Protein AF-A0A7W1D4K8-F1 (afdb_monomer_lite)

Secondary structure (DSSP, 8-state):
-HHHHHHTT--HHHHHHHIIIIIHHHHHHHHHHHHHH----HHHHHHHHHHHHHHHHHHHHHTT--HHHHHHHHHHHHHHHHHHHHHHTSS--S-----GGG-HHHHHHHHHHHHHTTT-HHHHHHHHHHHHHHHHHHHHHTT-

Foldseek 3Di:
DCVVCVVVVHDPVVVVCCVVPPCVVVVVVVVVVVVVVCCDDPLVVLVVVLVVLVVVLVVCVVPVHPPVSNVVSVVSNVVSVVVNCCVVVVDPPPDPPPPLVPPVVNVVVVVVVVVVCPVPVVVVVVVVVVVVVVVVVVVVVVVD

Sequence (144 aa):
MREVGRAYNVQHTAVFRHKRDHTAHEIATLNGAHKVQDRGTALARLEALYTTAEKLLKKALKDSTSVNGQVQVVKEVRACLELIAKMTGELNERPQTVNLMMAPQWLQVRAALFQALEDHPQALEAVAGRLVALENNSRELVRG

Structure (mmCIF, N/CA/C/O backbone):
data_AF-A0A7W1D4K8-F1
#
_entry.id   AF-A0A7W1D4K8-F1
#
loop_
_atom_site.group_PDB
_atom_site.id
_atom_site.type_symbol
_atom_site.label_atom_id
_atom_site.label_alt_id
_atom_site.label_comp_id
_atom_site.label_asym_id
_atom_site.label_entity_id
_atom_site.label_seq_id
_atom_site.pdbx_PDB_ins_code
_atom_site.Cartn_x
_atom_site.Cartn_y
_atom_site.Cartn_z
_atom_site.occupancy
_atom_site.B_iso_or_equiv
_atom_site.auth_seq_id
_atom_site.auth_comp_id
_atom_site.auth_asym_id
_atom_site.auth_atom_id
_atom_site.pdbx_PDB_model_num
ATOM 1 N N . MET A 1 1 ? -0.459 -29.773 -45.356 1.00 67.69 1 MET A N 1
ATOM 2 C CA . MET A 1 1 ? -1.236 -28.795 -46.156 1.00 67.69 1 MET A CA 1
ATOM 3 C C . MET A 1 1 ? -2.229 -29.437 -47.118 1.00 67.69 1 MET A C 1
ATOM 5 O O . MET A 1 1 ? -3.292 -28.861 -47.315 1.00 67.69 1 MET A O 1
ATOM 9 N N . ARG A 1 2 ? -1.931 -30.599 -47.726 1.00 73.19 2 ARG A N 1
ATOM 10 C CA . ARG A 1 2 ? -2.867 -31.281 -48.647 1.00 73.19 2 ARG A CA 1
ATOM 11 C C . ARG A 1 2 ? -4.171 -31.710 -47.963 1.00 73.19 2 ARG A C 1
ATOM 13 O O . ARG A 1 2 ? -5.228 -31.577 -48.564 1.00 73.19 2 ARG A O 1
ATOM 20 N N . GLU A 1 3 ? -4.096 -32.134 -46.702 1.00 79.88 3 GLU A N 1
ATOM 21 C CA . GLU A 1 3 ? -5.271 -32.478 -45.884 1.00 79.88 3 GLU A CA 1
ATOM 22 C C . GLU A 1 3 ? -6.182 -31.281 -45.609 1.00 79.88 3 GLU A C 1
ATOM 24 O O . GLU A 1 3 ? -7.384 -31.394 -45.799 1.00 79.88 3 GLU A O 1
ATOM 29 N N . VAL A 1 4 ? -5.620 -30.119 -45.257 1.00 78.88 4 VAL A N 1
ATOM 30 C CA . VAL A 1 4 ? -6.396 -28.882 -45.040 1.00 78.88 4 VAL A CA 1
ATOM 31 C C . VAL A 1 4 ? -7.101 -28.454 -46.329 1.00 78.88 4 VAL A C 1
ATOM 33 O O . VAL A 1 4 ? -8.282 -28.133 -46.311 1.00 78.88 4 VAL A O 1
ATOM 36 N N . GLY A 1 5 ? -6.413 -28.526 -47.474 1.00 85.19 5 GLY A N 1
ATOM 37 C CA . GLY A 1 5 ? -7.045 -28.265 -48.770 1.00 85.19 5 GLY A CA 1
ATOM 38 C C . GLY A 1 5 ? -8.202 -29.224 -49.067 1.00 85.19 5 GLY A C 1
ATOM 39 O O . GLY A 1 5 ? -9.268 -28.794 -49.493 1.00 85.19 5 GLY A O 1
ATOM 40 N N . ARG A 1 6 ? -8.038 -30.519 -48.769 1.00 84.88 6 ARG A N 1
ATOM 41 C CA . ARG A 1 6 ? -9.104 -31.516 -48.946 1.00 84.88 6 ARG A CA 1
ATOM 42 C C . ARG A 1 6 ? -10.289 -31.275 -48.002 1.00 84.88 6 ARG A C 1
ATOM 44 O O . ARG A 1 6 ? -11.423 -31.366 -48.454 1.00 84.88 6 ARG A O 1
ATOM 51 N N . ALA A 1 7 ? -10.038 -30.952 -46.734 1.00 85.56 7 ALA A N 1
ATOM 52 C CA . ALA A 1 7 ? -11.077 -30.738 -45.723 1.00 85.56 7 ALA A CA 1
ATOM 53 C C . ALA A 1 7 ? -11.995 -29.551 -46.052 1.00 85.56 7 ALA A C 1
ATOM 55 O O . ALA A 1 7 ? -13.191 -29.610 -45.790 1.00 85.56 7 ALA A O 1
ATOM 56 N N . TYR A 1 8 ? -11.442 -28.502 -46.663 1.00 85.94 8 TYR A N 1
ATOM 57 C CA . TYR A 1 8 ? -12.178 -27.281 -47.002 1.00 85.94 8 TYR A CA 1
ATOM 58 C C . TYR A 1 8 ? -12.456 -27.130 -48.505 1.00 85.94 8 TYR A C 1
ATOM 60 O O . TYR A 1 8 ? -12.884 -26.068 -48.945 1.00 85.94 8 TYR A O 1
ATOM 68 N N . ASN A 1 9 ? -12.217 -28.180 -49.299 1.00 88.62 9 ASN A N 1
ATOM 69 C CA . ASN A 1 9 ? -12.367 -28.184 -50.759 1.00 88.62 9 ASN A CA 1
ATOM 70 C C . ASN A 1 9 ? -11.627 -27.028 -51.471 1.00 88.62 9 ASN A C 1
ATOM 72 O O . ASN A 1 9 ? -12.102 -26.456 -52.451 1.00 88.62 9 ASN A O 1
ATOM 76 N N . VAL A 1 10 ? -10.440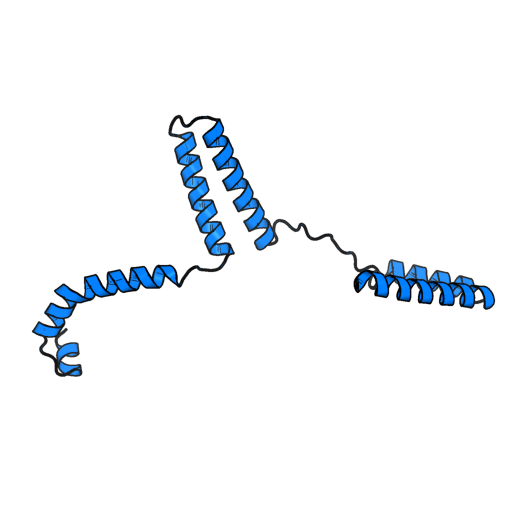 -26.680 -50.971 1.00 89.88 10 VAL A N 1
ATOM 77 C CA . VAL A 1 10 ? -9.560 -25.655 -51.542 1.00 89.88 10 VAL A CA 1
ATOM 78 C C . VAL A 1 10 ? -8.313 -26.320 -52.115 1.00 89.88 10 VAL A C 1
ATOM 80 O O . VAL A 1 10 ? -7.744 -27.248 -51.535 1.00 89.88 10 VAL A O 1
ATOM 83 N N . GLN A 1 11 ? -7.828 -25.828 -53.257 1.00 90.44 11 GLN A N 1
ATOM 84 C CA . GLN A 1 11 ? -6.591 -26.346 -53.834 1.00 90.44 11 GLN A CA 1
ATOM 85 C C . GLN A 1 11 ? -5.416 -26.184 -52.864 1.00 90.44 11 GLN A C 1
ATOM 87 O O . GLN A 1 11 ? -5.160 -25.111 -52.318 1.00 90.44 11 GLN A O 1
ATOM 92 N N . HIS A 1 12 ? -4.641 -27.256 -52.702 1.00 85.50 12 HIS A N 1
ATOM 93 C CA . HIS A 1 12 ? -3.458 -27.282 -51.843 1.00 85.50 12 HIS A CA 1
ATOM 94 C C . HIS A 1 12 ? -2.483 -26.123 -52.116 1.00 85.50 12 HIS A C 1
ATOM 96 O O . HIS A 1 12 ? -1.897 -25.560 -51.193 1.00 85.50 12 HIS A O 1
ATOM 102 N N . THR A 1 13 ? -2.316 -25.765 -53.388 1.00 87.69 13 THR A N 1
ATOM 103 C CA . THR A 1 13 ? -1.470 -24.658 -53.845 1.00 87.69 13 THR A CA 1
ATOM 104 C C . THR A 1 13 ? -1.997 -23.296 -53.395 1.00 87.69 13 THR A C 1
ATOM 106 O O . THR A 1 13 ? -1.192 -22.432 -53.055 1.00 87.69 13 THR A O 1
ATOM 109 N N . ALA A 1 14 ? -3.317 -23.108 -53.323 1.00 85.25 14 ALA A N 1
ATOM 110 C CA . ALA A 1 14 ? -3.934 -21.890 -52.804 1.00 85.25 14 ALA A CA 1
ATOM 111 C C . ALA A 1 14 ? -3.731 -21.759 -51.285 1.00 85.25 14 ALA A C 1
ATOM 113 O O . ALA A 1 14 ? -3.301 -20.706 -50.826 1.00 85.25 14 ALA A O 1
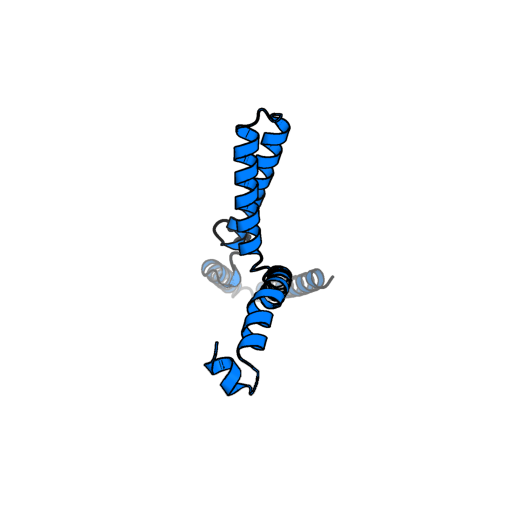ATOM 114 N N . VAL A 1 15 ? -3.907 -22.844 -50.517 1.00 84.44 15 VAL A N 1
ATOM 115 C CA . VAL A 1 15 ? -3.615 -22.862 -49.065 1.00 84.44 15 VAL A CA 1
ATOM 116 C C . VAL A 1 15 ? -2.132 -22.584 -48.794 1.00 84.44 15 VAL A C 1
ATOM 118 O O . VAL A 1 15 ? -1.783 -21.847 -47.873 1.00 84.44 15 VAL A O 1
ATOM 121 N N . PHE A 1 16 ? -1.241 -23.142 -49.619 1.00 84.38 16 PHE A N 1
ATOM 122 C CA . PHE A 1 16 ? 0.196 -22.902 -49.512 1.00 84.38 16 PHE A CA 1
ATOM 123 C C . PHE A 1 16 ? 0.565 -21.435 -49.779 1.00 84.38 16 PHE A C 1
ATOM 125 O O . PHE A 1 16 ? 1.315 -20.852 -48.998 1.00 84.38 16 PHE A O 1
ATOM 132 N N . ARG A 1 17 ? 0.010 -20.823 -50.838 1.00 84.00 17 ARG A N 1
ATOM 133 C CA . ARG A 1 17 ? 0.215 -19.399 -51.160 1.00 84.00 17 ARG A CA 1
ATOM 134 C C . ARG A 1 17 ? -0.376 -18.483 -50.092 1.00 84.00 17 ARG A C 1
ATOM 136 O O . ARG A 1 17 ? 0.303 -17.568 -49.651 1.00 84.00 17 ARG A O 1
ATOM 143 N N . HIS A 1 18 ? -1.575 -18.780 -49.595 1.00 81.19 18 HIS A N 1
ATOM 144 C CA . HIS A 1 18 ? -2.190 -18.024 -48.506 1.00 81.19 18 HIS A CA 1
ATOM 145 C C . HIS A 1 18 ? -1.328 -18.052 -47.234 1.00 81.19 18 HIS A C 1
ATOM 147 O O . HIS A 1 18 ? -1.050 -17.004 -46.653 1.00 81.19 18 HIS A O 1
ATOM 153 N N . LYS A 1 19 ? -0.795 -19.222 -46.849 1.00 80.12 19 LYS A N 1
ATOM 154 C CA . LYS A 1 19 ? 0.149 -19.300 -45.726 1.00 80.12 19 LYS A CA 1
ATOM 155 C C . LYS A 1 19 ? 1.426 -18.495 -45.984 1.00 80.12 19 LYS A C 1
ATOM 157 O O . LYS A 1 19 ? 1.845 -17.737 -45.116 1.00 80.12 19 LYS A O 1
ATOM 162 N N . ARG A 1 20 ? 2.050 -18.661 -47.149 1.00 81.88 20 ARG A N 1
ATOM 163 C CA . ARG A 1 20 ? 3.324 -18.004 -47.470 1.00 81.88 20 ARG A CA 1
ATOM 164 C C . ARG A 1 20 ? 3.194 -16.480 -47.535 1.00 81.88 20 ARG A C 1
ATOM 166 O O . ARG A 1 20 ? 4.041 -15.790 -46.982 1.00 81.88 20 ARG A O 1
ATOM 173 N N . ASP A 1 21 ? 2.143 -15.986 -48.183 1.00 81.19 21 ASP A N 1
ATOM 174 C CA . ASP A 1 21 ? 2.063 -14.586 -48.609 1.00 81.19 21 ASP A CA 1
ATOM 175 C C . ASP A 1 21 ? 1.155 -13.736 -47.708 1.00 81.19 21 ASP A C 1
ATOM 177 O O . ASP A 1 21 ? 1.379 -12.536 -47.582 1.00 81.19 21 ASP A O 1
ATOM 181 N N . HIS A 1 22 ? 0.158 -14.339 -47.047 1.00 73.75 22 HIS A N 1
ATOM 182 C CA . HIS A 1 22 ? -0.874 -13.588 -46.319 1.00 73.75 22 HIS A CA 1
ATOM 183 C C . HIS A 1 22 ? -0.911 -13.879 -44.815 1.00 73.75 22 HIS A C 1
ATOM 185 O O . HIS A 1 22 ? -1.063 -12.947 -44.026 1.00 73.75 22 HIS A O 1
ATOM 191 N N . THR A 1 23 ? -0.669 -15.123 -44.378 1.00 72.94 23 THR A N 1
ATOM 192 C CA . THR A 1 23 ? -0.763 -15.427 -42.935 1.00 72.94 23 THR A CA 1
ATOM 193 C C . THR A 1 23 ? 0.309 -14.734 -42.100 1.00 72.94 23 THR A C 1
ATOM 195 O O . THR A 1 23 ? 0.020 -14.324 -40.985 1.00 72.94 23 THR A O 1
ATOM 198 N N . ALA A 1 24 ? 1.528 -14.536 -42.612 1.00 67.69 24 ALA A N 1
ATOM 199 C CA . ALA A 1 24 ? 2.585 -13.874 -41.841 1.00 67.69 24 ALA A CA 1
ATOM 200 C C . ALA A 1 24 ? 2.244 -12.404 -41.531 1.00 67.69 24 ALA A C 1
ATOM 202 O O . ALA A 1 24 ? 2.482 -11.939 -40.419 1.00 67.69 24 ALA A O 1
ATOM 203 N N . HIS A 1 25 ? 1.643 -11.693 -42.489 1.00 71.44 25 HIS A N 1
ATOM 204 C CA . HIS A 1 25 ? 1.230 -10.299 -42.335 1.00 71.44 25 HIS A CA 1
ATOM 205 C C . HIS A 1 25 ? -0.003 -10.155 -41.426 1.00 71.44 25 HIS A C 1
ATOM 207 O O . HIS A 1 25 ? -0.025 -9.314 -40.525 1.00 71.44 25 HIS A O 1
ATOM 213 N N . GLU A 1 26 ? -1.016 -11.004 -41.615 1.00 68.25 26 GLU A N 1
ATOM 214 C CA . GLU A 1 26 ? -2.247 -10.988 -40.811 1.00 68.25 26 GLU A CA 1
ATOM 215 C C . GLU A 1 26 ? -2.004 -11.461 -39.371 1.00 68.25 26 GLU A C 1
ATOM 217 O O . GLU A 1 26 ? -2.496 -10.855 -38.424 1.00 68.25 26 GLU A O 1
ATOM 222 N N . ILE A 1 27 ? -1.161 -12.477 -39.163 1.00 66.69 27 ILE A N 1
ATOM 223 C CA . ILE A 1 27 ? -0.761 -12.912 -37.817 1.00 66.69 27 ILE A CA 1
ATOM 224 C C . ILE A 1 27 ? 0.108 -11.844 -37.139 1.00 66.69 27 ILE A C 1
ATOM 226 O O . ILE A 1 27 ? -0.032 -11.624 -35.939 1.00 66.69 27 ILE A O 1
ATOM 230 N N . ALA A 1 28 ? 0.982 -11.139 -37.867 1.00 68.75 28 ALA A N 1
ATOM 231 C CA . ALA A 1 28 ? 1.772 -10.046 -37.293 1.00 68.75 28 ALA A CA 1
ATOM 232 C C . ALA A 1 28 ? 0.897 -8.863 -36.842 1.00 68.75 28 ALA A C 1
ATOM 234 O O . ALA A 1 28 ? 1.115 -8.316 -35.759 1.00 68.75 28 ALA A O 1
ATOM 235 N N . THR A 1 29 ? -0.118 -8.501 -37.629 1.00 68.12 29 THR A N 1
ATOM 236 C CA . THR A 1 29 ? -1.082 -7.442 -37.282 1.00 68.12 29 THR A CA 1
ATOM 237 C C . THR A 1 29 ? -2.012 -7.862 -36.142 1.00 68.12 29 THR A C 1
ATOM 239 O O . THR A 1 29 ? -2.203 -7.084 -35.205 1.00 68.12 29 THR A O 1
ATOM 242 N N . LEU A 1 30 ? -2.498 -9.107 -36.134 1.00 60.41 30 LEU A N 1
ATOM 243 C CA . LEU A 1 30 ? -3.269 -9.667 -35.019 1.00 60.41 30 LEU A CA 1
ATOM 244 C C . LEU A 1 30 ? -2.442 -9.755 -33.731 1.00 60.41 30 LEU A C 1
ATOM 246 O O . LEU A 1 30 ? -2.926 -9.345 -32.683 1.00 60.41 30 LEU A O 1
ATOM 250 N N . ASN A 1 31 ? -1.180 -10.189 -33.789 1.00 58.25 31 ASN A N 1
ATOM 251 C CA . ASN A 1 31 ? -0.278 -10.182 -32.631 1.00 58.25 31 ASN A CA 1
ATOM 252 C C . ASN A 1 31 ? 0.002 -8.758 -32.126 1.00 58.25 31 ASN A C 1
ATOM 254 O O . ASN A 1 31 ? 0.132 -8.545 -30.920 1.00 58.25 31 ASN A O 1
ATOM 258 N N . GLY A 1 32 ? 0.086 -7.775 -33.028 1.00 58.44 32 GLY A N 1
ATOM 259 C CA . GLY A 1 32 ? 0.174 -6.359 -32.672 1.00 58.44 32 GLY A CA 1
ATOM 260 C C . GLY A 1 32 ? -1.068 -5.865 -31.925 1.00 58.44 32 GLY A C 1
ATOM 261 O O . GLY A 1 32 ? -0.935 -5.205 -30.898 1.00 58.44 32 GLY A O 1
ATOM 262 N N . ALA A 1 33 ? -2.264 -6.242 -32.384 1.00 54.72 33 ALA A N 1
ATOM 263 C CA . ALA A 1 33 ? -3.536 -5.893 -31.749 1.00 54.72 33 ALA A CA 1
ATOM 264 C C . ALA A 1 33 ? -3.770 -6.639 -30.418 1.00 54.72 33 ALA A C 1
ATOM 266 O O . ALA A 1 33 ? -4.236 -6.045 -29.446 1.00 54.72 33 ALA A O 1
ATOM 267 N N . HIS A 1 34 ? -3.379 -7.913 -30.325 1.00 50.94 34 HIS A N 1
ATOM 268 C CA . HIS A 1 34 ? -3.551 -8.733 -29.122 1.00 50.94 34 HIS A CA 1
ATOM 269 C C . HIS A 1 34 ? -2.649 -8.272 -27.963 1.00 50.94 34 HIS A C 1
ATOM 271 O O . HIS A 1 34 ? -3.055 -8.334 -26.801 1.00 50.94 34 HIS A O 1
ATOM 277 N N . LYS A 1 35 ? -1.466 -7.712 -28.268 1.00 50.84 35 LYS A N 1
ATOM 278 C CA . LYS A 1 35 ? -0.583 -7.055 -27.283 1.00 50.84 35 LYS A CA 1
ATOM 279 C C . LYS A 1 35 ? -1.196 -5.801 -26.647 1.00 50.84 35 LYS A C 1
ATOM 281 O O . LYS A 1 35 ? -0.753 -5.391 -25.579 1.00 50.84 35 LYS A O 1
ATOM 286 N N . VAL A 1 36 ? -2.198 -5.181 -27.276 1.00 50.62 36 VAL A N 1
ATOM 287 C CA . VAL A 1 36 ? -2.888 -4.002 -26.723 1.00 50.62 36 VAL A CA 1
ATOM 288 C C . VAL A 1 36 ? -3.980 -4.404 -25.723 1.00 50.62 36 VAL A C 1
ATOM 290 O O . VAL A 1 36 ? -4.286 -3.617 -24.827 1.00 50.62 36 VAL A O 1
ATOM 293 N N . GLN A 1 37 ? -4.537 -5.616 -25.836 1.00 49.34 37 GLN A N 1
ATOM 294 C CA . GLN A 1 37 ? -5.620 -6.098 -24.970 1.00 49.34 37 GLN A CA 1
ATOM 295 C C . GLN A 1 37 ? -5.146 -6.911 -23.765 1.00 49.34 37 GLN A C 1
ATOM 297 O O . GLN A 1 37 ? -5.765 -6.809 -22.707 1.00 49.34 37 GLN A O 1
ATOM 302 N N . ASP A 1 38 ? -4.032 -7.636 -23.863 1.00 52.53 38 ASP A N 1
ATOM 303 C CA . ASP A 1 38 ? -3.466 -8.323 -22.702 1.00 52.53 38 ASP A CA 1
ATOM 304 C C . ASP A 1 38 ? -2.557 -7.383 -21.912 1.00 52.53 38 ASP A C 1
ATOM 306 O O . ASP A 1 38 ? -1.332 -7.496 -21.884 1.00 52.53 38 ASP A O 1
ATOM 310 N N . ARG A 1 39 ? -3.158 -6.361 -21.305 1.00 55.03 39 ARG A N 1
ATOM 311 C CA . ARG A 1 39 ? -2.381 -5.433 -20.489 1.00 55.03 39 ARG A CA 1
ATOM 312 C C . ARG A 1 39 ? -1.958 -6.058 -19.149 1.00 55.03 39 ARG A C 1
ATOM 314 O O . ARG A 1 39 ? -1.328 -5.361 -18.364 1.00 55.03 39 ARG A O 1
ATOM 321 N N . GLY A 1 40 ? -2.283 -7.315 -18.843 1.00 67.44 40 GLY A N 1
ATOM 322 C CA . GLY A 1 40 ? -1.978 -7.929 -17.547 1.00 67.44 40 GLY A CA 1
ATOM 323 C C . GLY A 1 40 ? -2.594 -7.188 -16.348 1.00 67.44 40 GLY A C 1
ATOM 324 O O . GLY A 1 40 ? -3.262 -6.148 -16.480 1.00 67.44 40 GLY A O 1
ATOM 325 N N . THR A 1 41 ? -2.368 -7.732 -15.152 1.00 84.25 41 THR A N 1
ATOM 326 C CA . THR A 1 41 ? -2.748 -7.082 -13.890 1.00 84.25 41 THR A CA 1
ATOM 327 C C . THR A 1 41 ? -1.948 -5.791 -13.686 1.00 84.25 41 THR A C 1
ATOM 329 O O . THR A 1 41 ? -0.875 -5.605 -14.263 1.00 84.25 41 THR A O 1
ATOM 332 N N . ALA A 1 42 ? -2.451 -4.876 -12.852 1.00 83.88 42 ALA A N 1
ATOM 333 C CA . ALA A 1 42 ? -1.707 -3.665 -12.496 1.00 83.88 42 ALA A CA 1
ATOM 334 C C . ALA A 1 42 ? -0.330 -3.997 -11.887 1.00 83.88 42 ALA A C 1
ATOM 336 O O . ALA A 1 42 ? 0.646 -3.319 -12.197 1.00 83.88 42 ALA A O 1
ATOM 337 N N . LEU A 1 43 ? -0.248 -5.085 -11.110 1.00 85.69 43 LEU A N 1
ATOM 338 C CA . LEU A 1 43 ? 1.005 -5.593 -10.554 1.00 85.69 43 LEU A CA 1
ATOM 339 C C . LEU A 1 43 ? 1.974 -6.032 -11.660 1.00 85.69 43 LEU A C 1
ATOM 341 O O . LEU A 1 43 ? 3.105 -5.563 -11.687 1.00 85.69 43 LEU A O 1
ATOM 345 N N . ALA A 1 44 ? 1.512 -6.819 -12.637 1.00 86.50 44 ALA A N 1
ATOM 346 C CA . ALA A 1 44 ? 2.350 -7.261 -13.755 1.00 86.50 44 ALA A CA 1
ATOM 347 C C . ALA A 1 44 ? 2.898 -6.082 -14.583 1.00 86.50 44 ALA A C 1
ATOM 349 O O . ALA A 1 44 ? 4.046 -6.093 -15.030 1.00 86.50 44 ALA A O 1
ATOM 350 N N . ARG A 1 45 ? 2.101 -5.019 -14.768 1.00 88.12 45 ARG A N 1
ATOM 351 C CA . ARG A 1 45 ? 2.573 -3.786 -15.428 1.00 88.12 45 ARG A CA 1
ATOM 352 C C . ARG A 1 45 ? 3.632 -3.067 -14.603 1.00 88.12 45 ARG A C 1
ATOM 354 O O . ARG A 1 45 ? 4.587 -2.543 -15.171 1.00 88.12 45 ARG A O 1
ATOM 361 N N . LEU A 1 46 ? 3.453 -3.025 -13.287 1.00 90.50 46 LEU A N 1
ATOM 362 C CA . LEU A 1 46 ? 4.379 -2.371 -12.373 1.00 90.50 46 LEU A CA 1
ATOM 363 C C . LEU A 1 46 ? 5.713 -3.128 -12.282 1.00 90.50 46 LEU A C 1
ATOM 365 O O . LEU A 1 46 ? 6.764 -2.499 -12.320 1.00 90.50 46 LEU A O 1
ATOM 369 N N . GLU A 1 47 ? 5.691 -4.461 -12.277 1.00 89.81 47 GLU A N 1
ATOM 370 C CA . GLU A 1 47 ? 6.892 -5.308 -12.359 1.00 89.81 47 GLU A CA 1
ATOM 371 C C . GLU A 1 47 ? 7.651 -5.103 -13.682 1.00 89.81 47 GLU A C 1
ATOM 373 O O . GLU A 1 47 ? 8.884 -4.991 -13.709 1.00 89.81 47 GLU A O 1
ATOM 378 N N . ALA A 1 48 ? 6.921 -4.987 -14.797 1.00 90.62 48 ALA A N 1
ATOM 379 C CA . ALA A 1 48 ? 7.510 -4.675 -16.097 1.00 90.62 48 ALA A CA 1
ATOM 380 C C . ALA A 1 48 ? 8.139 -3.268 -16.123 1.00 90.62 48 ALA A C 1
ATOM 382 O O . ALA A 1 48 ? 9.228 -3.076 -16.683 1.00 90.62 48 ALA A O 1
ATOM 383 N N . LEU A 1 49 ? 7.486 -2.288 -15.492 1.00 90.38 49 LEU A N 1
ATOM 384 C CA . LEU A 1 49 ? 8.008 -0.931 -15.347 1.00 90.38 49 LEU A CA 1
ATOM 385 C C . LEU A 1 49 ? 9.265 -0.909 -14.470 1.00 90.38 49 LEU A C 1
ATOM 387 O O . LEU A 1 49 ? 10.276 -0.346 -14.888 1.00 90.38 49 LEU A O 1
ATOM 391 N N . TYR A 1 50 ? 9.240 -1.593 -13.323 1.00 93.00 50 TYR A N 1
ATOM 392 C CA . TYR A 1 50 ? 10.384 -1.760 -12.426 1.00 93.00 50 TYR A CA 1
ATOM 393 C C . TYR A 1 50 ? 11.596 -2.340 -13.168 1.00 93.00 50 TYR A C 1
ATOM 395 O O . TYR A 1 50 ? 12.677 -1.751 -13.171 1.00 93.00 50 TYR A O 1
ATOM 403 N N . THR A 1 51 ? 11.390 -3.430 -13.913 1.00 93.62 51 THR A N 1
ATOM 404 C CA . THR A 1 51 ? 12.437 -4.068 -14.729 1.00 93.62 51 THR A CA 1
ATOM 405 C C . THR A 1 51 ? 13.024 -3.109 -15.771 1.00 93.62 51 THR A C 1
ATOM 407 O O . THR A 1 51 ? 14.219 -3.137 -16.076 1.00 93.62 51 THR A O 1
ATOM 410 N N . THR A 1 52 ? 12.187 -2.251 -16.354 1.00 91.00 52 THR A N 1
ATOM 411 C CA . THR A 1 52 ? 12.624 -1.244 -17.330 1.00 91.00 52 THR A CA 1
ATOM 412 C C . THR A 1 52 ? 13.437 -0.143 -16.647 1.00 91.00 52 THR A C 1
ATOM 414 O O . THR A 1 52 ? 14.512 0.210 -17.135 1.00 91.00 52 THR A O 1
ATOM 417 N N . ALA A 1 53 ? 12.979 0.354 -15.498 1.00 90.81 53 ALA A N 1
ATOM 418 C CA . ALA A 1 53 ? 13.678 1.362 -14.710 1.00 90.81 53 ALA A CA 1
ATOM 419 C C . ALA A 1 53 ? 15.055 0.863 -14.233 1.00 90.81 53 ALA A C 1
ATOM 421 O O . ALA A 1 53 ? 16.043 1.585 -14.358 1.00 90.81 53 ALA A O 1
ATOM 422 N N . GLU A 1 54 ? 15.175 -0.400 -13.812 1.00 92.75 54 GLU A N 1
ATOM 423 C CA . GLU A 1 54 ? 16.471 -1.006 -13.475 1.00 92.75 54 GLU A CA 1
ATOM 424 C C . GLU A 1 54 ? 17.435 -1.058 -14.668 1.00 92.75 54 GLU A C 1
ATOM 426 O O .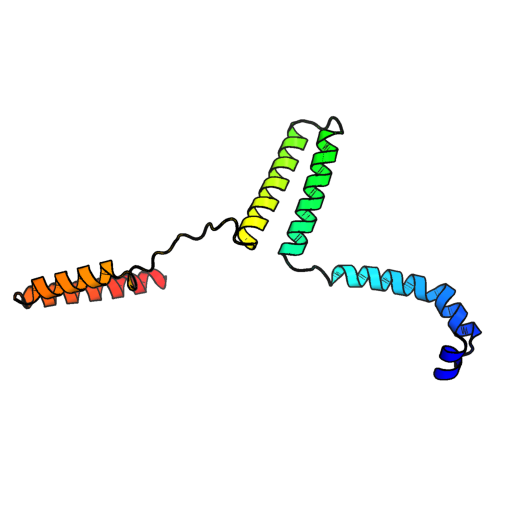 GLU A 1 54 ? 18.637 -0.816 -14.523 1.00 92.75 54 GLU A O 1
ATOM 431 N N . LYS A 1 55 ? 16.934 -1.382 -15.867 1.00 92.44 55 LYS A N 1
ATOM 432 C CA . LYS A 1 55 ? 17.754 -1.378 -17.090 1.00 92.44 55 LYS A CA 1
ATOM 433 C C . LYS A 1 55 ? 18.241 0.029 -17.420 1.00 92.44 55 LYS A C 1
ATOM 435 O O . LYS A 1 55 ? 19.410 0.195 -17.769 1.00 92.44 55 LYS A O 1
ATOM 440 N N . LEU A 1 56 ? 17.372 1.031 -17.282 1.00 88.62 56 LEU A N 1
ATOM 441 C CA . LEU A 1 56 ? 17.738 2.436 -17.458 1.00 88.62 56 LEU A CA 1
ATOM 442 C C . LEU A 1 56 ? 18.767 2.876 -16.422 1.00 88.62 56 LEU A C 1
ATOM 444 O O . LEU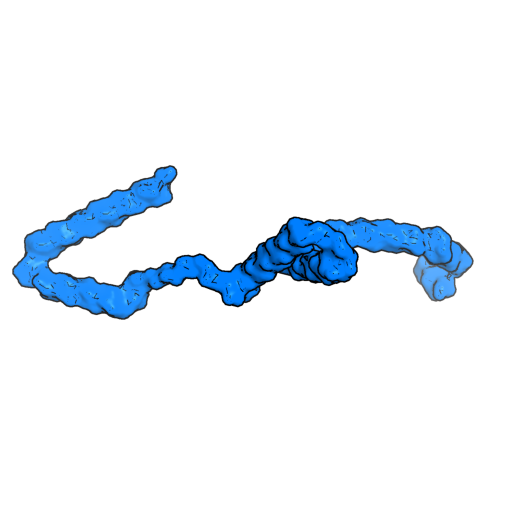 A 1 56 ? 19.722 3.549 -16.792 1.00 88.62 56 LEU A O 1
ATOM 448 N N . LEU A 1 57 ? 18.638 2.438 -15.169 1.00 88.25 57 LEU A N 1
ATOM 449 C CA . LEU A 1 57 ? 19.608 2.741 -14.121 1.00 88.25 57 LEU A CA 1
ATOM 450 C C . LEU A 1 57 ? 20.977 2.152 -14.461 1.00 88.25 57 LEU A C 1
ATOM 452 O O . LEU A 1 57 ? 21.977 2.862 -14.464 1.00 88.25 57 LEU A O 1
ATOM 456 N N . LYS A 1 58 ? 21.022 0.867 -14.830 1.00 89.19 58 LYS A N 1
ATOM 457 C CA . LYS A 1 58 ? 22.261 0.194 -15.254 1.00 89.19 58 LYS A CA 1
ATOM 458 C C . LYS A 1 58 ? 22.911 0.895 -16.445 1.00 89.19 58 LYS A C 1
ATOM 460 O O . LYS A 1 58 ? 24.134 0.973 -16.499 1.00 89.19 58 LYS A O 1
ATOM 465 N N . LYS A 1 59 ? 22.116 1.402 -17.391 1.00 87.88 59 LYS A N 1
ATOM 466 C CA . LYS A 1 59 ? 22.620 2.183 -18.525 1.00 87.88 59 LYS A CA 1
ATOM 467 C C . LYS A 1 59 ? 23.133 3.554 -18.081 1.00 87.88 59 LYS A C 1
ATOM 469 O O . LYS A 1 59 ? 24.247 3.910 -18.432 1.00 87.88 59 LYS A O 1
ATOM 474 N N . ALA A 1 60 ? 22.376 4.271 -17.256 1.00 85.38 60 ALA A N 1
ATOM 475 C CA . ALA A 1 60 ? 22.745 5.586 -16.740 1.00 85.38 60 ALA A CA 1
ATOM 476 C C . ALA A 1 60 ? 23.998 5.560 -15.852 1.00 85.38 60 ALA A C 1
ATOM 478 O O . ALA A 1 60 ? 24.683 6.570 -15.757 1.00 85.38 60 ALA A O 1
ATOM 479 N N . LEU A 1 61 ? 24.292 4.428 -15.203 1.00 83.69 61 LEU A N 1
ATOM 480 C CA . LEU A 1 61 ? 25.521 4.211 -14.434 1.00 83.69 61 LEU A CA 1
ATOM 481 C C . LEU A 1 61 ? 26.729 3.850 -15.315 1.00 83.69 61 LEU A C 1
ATOM 483 O O . LEU A 1 61 ? 27.862 4.086 -14.908 1.00 83.69 61 LEU A O 1
ATOM 487 N N . LYS A 1 62 ? 26.499 3.246 -16.488 1.00 85.19 62 LYS A N 1
ATOM 488 C CA . LYS A 1 62 ? 27.555 2.862 -17.441 1.00 85.19 62 LYS A CA 1
ATOM 489 C C . LYS A 1 62 ? 27.942 4.008 -18.363 1.00 85.19 62 LYS A C 1
ATOM 491 O O . LYS A 1 62 ? 29.122 4.278 -18.550 1.00 85.19 62 LYS A O 1
ATOM 496 N N . ASP A 1 63 ? 26.944 4.657 -18.942 1.00 75.19 63 ASP A N 1
ATOM 497 C CA . ASP A 1 63 ? 27.130 5.881 -19.702 1.00 75.19 63 ASP A CA 1
ATOM 498 C C . ASP A 1 63 ? 27.392 6.989 -18.673 1.00 75.19 63 ASP A C 1
ATOM 500 O O . ASP A 1 63 ? 26.714 7.011 -17.649 1.00 75.19 63 ASP A O 1
ATOM 504 N N . SER A 1 64 ? 28.343 7.906 -18.894 1.00 69.88 64 SER A N 1
ATOM 505 C CA . SER A 1 64 ? 28.625 9.055 -18.002 1.00 69.88 64 SER A CA 1
ATOM 506 C C . SER A 1 64 ? 27.486 10.093 -17.990 1.00 69.88 64 SER A C 1
ATOM 508 O O . SER A 1 64 ? 27.692 11.292 -18.165 1.00 69.88 64 SER A O 1
ATOM 510 N N . THR A 1 65 ? 26.257 9.614 -17.820 1.00 73.31 65 THR A N 1
ATOM 511 C CA . THR A 1 65 ? 25.042 10.386 -17.617 1.00 73.31 65 THR A CA 1
ATOM 512 C C . THR A 1 65 ? 25.244 11.264 -16.394 1.00 73.31 65 THR A C 1
ATOM 514 O O . THR A 1 65 ? 25.881 10.857 -15.421 1.00 73.31 65 THR A O 1
ATOM 517 N N . SER A 1 66 ? 24.704 12.480 -16.438 1.00 82.50 66 SER A N 1
ATOM 518 C CA . SER A 1 66 ? 24.804 13.400 -15.311 1.00 82.50 66 SER A CA 1
ATOM 519 C C . SER A 1 66 ? 24.301 12.736 -14.025 1.00 82.50 66 SER A C 1
ATOM 521 O O . SER A 1 66 ? 23.304 12.007 -14.030 1.00 82.50 66 SER A O 1
ATOM 523 N N . VAL A 1 67 ? 24.973 13.022 -12.908 1.00 82.00 67 VAL A N 1
ATOM 524 C CA . VAL A 1 67 ? 24.606 12.505 -11.578 1.00 82.00 67 VAL A CA 1
ATOM 525 C C . VAL A 1 67 ? 23.128 12.784 -11.273 1.00 82.00 67 VAL A C 1
ATOM 527 O O . VAL A 1 67 ? 22.428 11.933 -10.734 1.00 82.00 67 VAL A O 1
ATOM 530 N N . ASN A 1 68 ? 22.608 13.932 -11.716 1.00 85.00 68 ASN A N 1
ATOM 531 C CA . ASN A 1 68 ? 21.191 14.272 -11.586 1.00 85.00 68 ASN A CA 1
ATOM 532 C C . ASN A 1 68 ? 20.276 13.289 -12.329 1.00 85.00 68 ASN A C 1
ATOM 534 O O . ASN A 1 68 ? 19.274 12.858 -11.766 1.00 85.00 68 ASN A O 1
ATOM 538 N N . GLY A 1 69 ? 20.619 12.902 -13.562 1.00 83.56 69 GLY A N 1
ATOM 539 C CA . GLY A 1 69 ? 19.863 11.901 -14.318 1.00 83.56 69 GLY A CA 1
ATOM 540 C C . GLY A 1 69 ? 19.864 10.539 -13.624 1.00 83.56 69 GLY A C 1
ATOM 541 O O . GLY A 1 69 ? 18.819 9.905 -13.512 1.00 83.56 69 GLY A O 1
ATOM 542 N N . GLN A 1 70 ? 21.007 10.132 -13.070 1.00 84.69 70 GLN A N 1
ATOM 543 C CA . GLN A 1 70 ? 21.120 8.893 -12.295 1.00 84.69 70 GLN A CA 1
ATOM 544 C C . GLN A 1 70 ? 20.230 8.925 -11.042 1.00 84.69 70 GLN A C 1
ATOM 546 O O . GLN A 1 70 ? 19.475 7.983 -10.803 1.00 84.69 70 GLN A O 1
ATOM 551 N N . VAL A 1 71 ? 20.245 10.027 -10.281 1.00 89.00 71 VAL A N 1
ATOM 552 C CA . VAL A 1 71 ? 19.409 10.202 -9.079 1.00 89.00 71 VAL A CA 1
ATOM 553 C C . VAL A 1 71 ? 17.917 10.134 -9.408 1.00 89.00 71 VAL A C 1
ATOM 555 O O . VAL A 1 71 ? 17.159 9.540 -8.642 1.00 89.00 71 VAL A O 1
ATOM 558 N N . GLN A 1 72 ? 17.480 10.703 -10.536 1.00 89.19 72 GLN A N 1
ATOM 559 C CA . GLN A 1 72 ? 16.074 10.615 -10.945 1.00 89.19 72 GLN A CA 1
ATOM 560 C C . GLN A 1 72 ? 15.664 9.171 -11.236 1.00 89.19 72 GLN A C 1
ATOM 562 O O . GLN A 1 72 ? 14.648 8.713 -10.724 1.00 89.19 72 GLN A O 1
ATOM 567 N N . VAL A 1 73 ? 16.487 8.409 -11.962 1.00 88.25 73 VAL A N 1
ATOM 568 C CA . VAL A 1 73 ? 16.170 7.001 -12.245 1.00 88.25 73 VAL A CA 1
ATOM 569 C C . VAL A 1 73 ? 16.129 6.167 -10.958 1.00 88.25 73 VAL A C 1
ATOM 571 O O . VAL A 1 73 ? 15.242 5.332 -10.801 1.00 88.25 73 VAL A O 1
ATOM 574 N N . VAL A 1 74 ? 17.027 6.418 -9.997 1.00 90.06 74 VAL A N 1
ATOM 575 C CA . VAL A 1 74 ? 16.988 5.750 -8.680 1.00 90.06 74 VAL A CA 1
ATOM 576 C C . VAL A 1 74 ? 15.682 6.044 -7.935 1.00 90.06 74 VAL A C 1
ATOM 578 O O . VAL A 1 74 ? 15.108 5.136 -7.331 1.00 90.06 74 VAL A O 1
ATOM 581 N N . LYS A 1 75 ? 15.185 7.287 -7.981 1.00 92.88 75 LYS A N 1
ATOM 582 C CA . LYS A 1 75 ? 13.904 7.652 -7.356 1.00 92.88 75 LYS A CA 1
ATOM 583 C C . LYS A 1 75 ? 12.733 6.888 -7.971 1.00 92.88 75 LYS A C 1
ATOM 585 O O . LYS A 1 75 ? 11.907 6.373 -7.222 1.00 92.88 75 LYS A O 1
ATOM 590 N N . GLU A 1 76 ? 12.706 6.752 -9.293 1.00 92.88 76 GLU A N 1
ATOM 591 C CA . GLU A 1 76 ? 11.661 5.996 -9.994 1.00 92.88 76 GLU A CA 1
ATOM 592 C C . GLU A 1 76 ? 11.701 4.496 -9.664 1.00 92.88 76 GLU A C 1
ATOM 594 O O . GLU A 1 76 ? 10.661 3.887 -9.407 1.00 92.88 76 GLU A O 1
ATOM 599 N N . VAL A 1 77 ? 12.898 3.896 -9.590 1.00 92.00 77 VAL A N 1
ATOM 600 C CA . VAL A 1 77 ? 13.063 2.492 -9.167 1.00 92.00 77 VAL A CA 1
ATOM 601 C C . VAL A 1 77 ? 12.534 2.290 -7.745 1.00 92.00 77 VAL A C 1
ATOM 603 O O . VAL A 1 77 ? 11.769 1.355 -7.501 1.00 92.00 77 VAL A O 1
ATOM 606 N N . ARG A 1 78 ? 12.888 3.186 -6.812 1.00 92.81 78 ARG A N 1
ATOM 607 C CA . ARG A 1 78 ? 12.394 3.140 -5.429 1.00 92.81 78 ARG A CA 1
ATOM 608 C C . ARG A 1 78 ? 10.868 3.261 -5.370 1.00 92.81 78 ARG A C 1
ATOM 610 O O . ARG A 1 78 ? 10.245 2.502 -4.635 1.00 92.81 78 ARG A O 1
ATOM 617 N N . ALA A 1 79 ? 10.273 4.181 -6.130 1.00 93.88 79 ALA A N 1
ATOM 618 C CA . ALA A 1 79 ? 8.824 4.374 -6.156 1.00 93.88 79 ALA A CA 1
ATOM 619 C C . ALA A 1 79 ? 8.087 3.128 -6.674 1.00 93.88 79 ALA A C 1
ATOM 621 O O . ALA A 1 79 ? 7.082 2.717 -6.095 1.00 93.88 79 ALA A O 1
ATOM 622 N N . CYS A 1 80 ? 8.615 2.478 -7.717 1.00 91.75 80 CYS A N 1
ATOM 623 C CA . CYS A 1 80 ? 8.060 1.220 -8.215 1.00 91.75 80 CYS A CA 1
ATOM 624 C C . CYS A 1 80 ? 8.134 0.109 -7.159 1.00 91.75 80 CYS A C 1
ATOM 626 O O . CYS A 1 80 ? 7.148 -0.591 -6.948 1.00 91.75 80 CYS A O 1
ATOM 628 N N . LEU A 1 81 ? 9.273 -0.029 -6.471 1.00 91.56 81 LEU A N 1
ATOM 629 C CA . LEU A 1 81 ? 9.466 -1.038 -5.426 1.00 91.56 81 LEU A CA 1
ATOM 630 C C . LEU A 1 81 ? 8.512 -0.826 -4.245 1.00 91.56 81 LEU A C 1
ATOM 632 O O . LEU A 1 81 ? 7.894 -1.776 -3.773 1.00 91.56 81 LEU A O 1
ATOM 636 N N . GLU A 1 82 ? 8.345 0.420 -3.803 1.00 92.88 82 GLU A N 1
ATOM 637 C CA . GLU A 1 82 ? 7.412 0.772 -2.731 1.00 92.88 82 GLU A CA 1
ATOM 638 C C . GLU A 1 82 ? 5.965 0.409 -3.099 1.00 92.88 82 GLU A C 1
ATOM 640 O O . GLU A 1 82 ? 5.243 -0.181 -2.296 1.00 92.88 82 GLU A O 1
ATOM 645 N N . LEU A 1 83 ? 5.547 0.707 -4.331 1.00 92.12 83 LEU A N 1
ATOM 646 C CA . LEU A 1 83 ? 4.214 0.358 -4.818 1.00 92.12 83 LEU A CA 1
ATOM 647 C C . LEU A 1 83 ? 4.013 -1.158 -4.937 1.00 92.12 83 LEU A C 1
ATOM 649 O O . LEU A 1 83 ? 2.948 -1.647 -4.562 1.00 92.12 83 LEU A O 1
ATOM 653 N N . ILE A 1 84 ? 5.021 -1.907 -5.400 1.00 89.50 84 ILE A N 1
ATOM 654 C CA . ILE A 1 84 ? 4.970 -3.377 -5.433 1.00 89.50 84 ILE A CA 1
ATOM 655 C C . ILE A 1 84 ? 4.783 -3.907 -4.013 1.00 89.50 84 ILE A C 1
ATOM 657 O O . ILE A 1 84 ? 3.831 -4.642 -3.777 1.00 89.50 84 ILE A O 1
ATOM 661 N N . ALA A 1 85 ? 5.600 -3.457 -3.057 1.00 87.25 85 ALA A N 1
ATOM 662 C CA . ALA A 1 85 ? 5.518 -3.901 -1.668 1.00 87.25 85 ALA A CA 1
ATOM 663 C C . ALA A 1 85 ? 4.154 -3.585 -1.024 1.00 87.25 85 ALA A C 1
ATOM 665 O O . ALA A 1 85 ? 3.619 -4.391 -0.263 1.00 87.25 85 ALA A O 1
ATOM 666 N N . LYS A 1 86 ? 3.542 -2.441 -1.360 1.00 87.56 86 LYS A N 1
ATOM 667 C CA . LYS A 1 86 ? 2.171 -2.101 -0.929 1.00 87.56 86 LYS A CA 1
ATOM 668 C C . LYS A 1 86 ? 1.129 -3.044 -1.525 1.00 87.56 86 LYS A C 1
ATOM 670 O O . LYS A 1 86 ? 0.196 -3.447 -0.834 1.00 87.56 86 LYS A O 1
ATOM 675 N N . MET A 1 87 ? 1.272 -3.390 -2.804 1.00 85.00 87 MET A N 1
ATOM 676 C CA . MET A 1 87 ? 0.342 -4.272 -3.513 1.00 85.00 87 MET A CA 1
ATOM 677 C C . MET A 1 87 ? 0.483 -5.743 -3.104 1.00 85.00 87 MET A C 1
ATOM 679 O O . MET A 1 87 ? -0.529 -6.440 -3.042 1.00 85.00 87 MET A O 1
ATOM 683 N N . THR A 1 88 ? 1.700 -6.215 -2.815 1.00 83.56 88 THR A N 1
ATOM 684 C CA . THR A 1 88 ? 1.968 -7.580 -2.325 1.00 83.56 88 THR A CA 1
ATOM 685 C C . THR A 1 88 ? 1.698 -7.727 -0.828 1.00 83.56 88 THR A C 1
ATOM 687 O O . THR A 1 88 ? 1.547 -8.843 -0.336 1.00 83.56 88 THR A O 1
ATOM 690 N N . GLY A 1 89 ? 1.583 -6.610 -0.103 1.00 82.44 89 GLY A N 1
ATOM 691 C CA . GLY A 1 89 ? 1.367 -6.585 1.343 1.00 82.44 89 GLY A CA 1
ATOM 692 C C . GLY A 1 89 ? 2.650 -6.723 2.166 1.00 82.44 89 GLY A C 1
ATOM 693 O O . GLY A 1 89 ? 2.570 -6.777 3.392 1.00 82.44 89 GLY A O 1
ATOM 694 N N . GLU A 1 90 ? 3.819 -6.741 1.519 1.00 80.88 90 GLU A N 1
ATOM 695 C CA . GLU A 1 90 ? 5.132 -6.676 2.175 1.00 80.88 90 GLU A CA 1
ATOM 696 C C . GLU A 1 90 ? 5.334 -5.351 2.922 1.00 80.88 90 GLU A C 1
ATOM 698 O O . GLU A 1 90 ? 5.978 -5.318 3.970 1.00 80.88 90 GLU A O 1
ATOM 703 N N . LEU A 1 91 ? 4.734 -4.265 2.420 1.00 80.62 91 LEU A N 1
ATOM 704 C CA . LEU A 1 91 ? 4.677 -2.970 3.087 1.00 80.62 91 LEU A CA 1
ATOM 705 C C . LEU A 1 91 ? 3.235 -2.671 3.506 1.00 80.62 91 LEU A C 1
ATOM 707 O O . LEU A 1 91 ? 2.398 -2.244 2.710 1.00 80.62 91 LEU A O 1
ATOM 711 N N . ASN A 1 92 ? 2.942 -2.906 4.782 1.00 67.88 92 ASN A N 1
ATOM 712 C CA . ASN A 1 92 ? 1.606 -2.737 5.337 1.00 67.88 92 ASN A CA 1
ATOM 713 C C . ASN A 1 92 ? 1.479 -1.350 5.993 1.00 67.88 92 ASN A C 1
ATOM 715 O O . ASN A 1 92 ? 1.754 -1.182 7.176 1.00 67.88 92 ASN A O 1
ATOM 719 N N . GLU A 1 93 ? 1.078 -0.344 5.210 1.00 66.88 93 GLU A N 1
ATOM 720 C CA . GLU A 1 93 ? 0.846 1.038 5.685 1.00 66.88 93 GLU A CA 1
ATOM 721 C C . GLU A 1 93 ? -0.555 1.265 6.266 1.00 66.88 93 GLU A C 1
ATOM 723 O O . GLU A 1 93 ? -0.907 2.386 6.637 1.00 66.88 93 GLU A O 1
ATOM 728 N N . ARG A 1 94 ? -1.392 0.223 6.339 1.00 63.1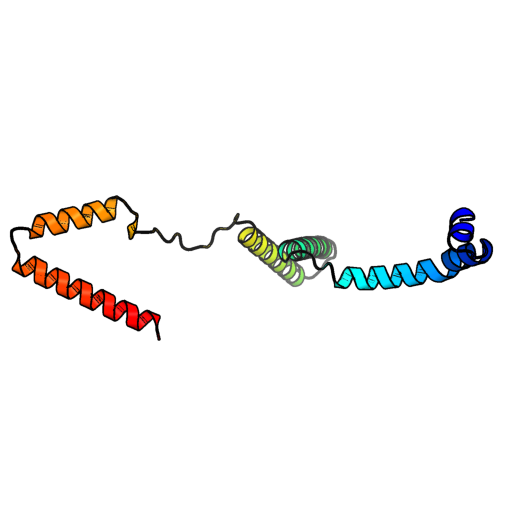9 94 ARG A N 1
ATOM 729 C CA . ARG A 1 94 ? -2.709 0.371 6.959 1.00 63.19 94 ARG A CA 1
ATOM 730 C C . ARG A 1 94 ? -2.505 0.799 8.415 1.00 63.19 94 ARG A C 1
ATOM 732 O O . ARG A 1 94 ? -1.732 0.136 9.114 1.00 63.19 94 ARG A O 1
ATOM 739 N N . PRO A 1 95 ? -3.210 1.839 8.906 1.00 59.88 95 PRO A N 1
ATOM 740 C CA . PRO A 1 95 ? -3.299 2.035 10.339 1.00 59.88 95 PRO A CA 1
ATOM 741 C C . PRO A 1 95 ? -3.786 0.711 10.914 1.00 59.88 95 PRO A C 1
ATOM 743 O O . PRO A 1 95 ? -4.798 0.176 10.455 1.00 59.88 95 PRO A O 1
ATOM 746 N N . GLN A 1 96 ? -3.036 0.139 11.858 1.00 58.81 96 GLN A N 1
ATOM 747 C CA . GLN A 1 96 ? -3.522 -1.004 12.614 1.00 58.81 96 GLN A CA 1
ATOM 748 C C . GLN A 1 96 ? -4.701 -0.500 13.439 1.00 58.81 96 GLN A C 1
ATOM 750 O O . GLN A 1 96 ? -4.550 -0.043 14.568 1.00 58.81 96 GLN A O 1
ATOM 755 N N . THR A 1 97 ? -5.886 -0.496 12.836 1.00 60.59 97 THR A N 1
ATOM 756 C CA . THR A 1 97 ? -7.129 -0.191 13.520 1.00 60.59 97 THR A CA 1
ATOM 757 C C . THR A 1 97 ? -7.354 -1.336 14.489 1.00 60.59 97 THR A C 1
ATOM 759 O O . THR A 1 97 ? -7.890 -2.383 14.123 1.00 60.59 97 THR A O 1
ATOM 762 N N . VAL A 1 98 ? -6.873 -1.167 15.719 1.00 61.59 98 VAL A N 1
ATOM 763 C CA . VAL A 1 98 ? -7.216 -2.054 16.822 1.00 61.59 98 VAL A CA 1
ATOM 764 C C . VAL A 1 98 ? -8.729 -1.981 16.952 1.00 61.59 98 VAL A C 1
ATOM 766 O O . VAL A 1 98 ? -9.286 -0.917 17.227 1.00 61.59 98 VAL A O 1
ATOM 769 N N . ASN A 1 99 ? -9.410 -3.099 16.707 1.00 67.56 99 ASN A N 1
ATOM 770 C CA . ASN A 1 99 ? -10.843 -3.184 16.930 1.00 67.56 99 ASN A CA 1
ATOM 771 C C . ASN A 1 99 ? -11.093 -3.192 18.444 1.00 67.56 99 ASN A C 1
ATOM 773 O O . ASN A 1 99 ? -11.210 -4.248 19.063 1.00 67.56 99 ASN A O 1
ATOM 777 N N . LEU A 1 100 ? -11.141 -1.997 19.038 1.00 69.25 100 LEU A N 1
ATOM 778 C CA . LEU A 1 100 ? -11.344 -1.790 20.472 1.00 69.25 100 LEU A CA 1
ATOM 779 C C . LEU A 1 100 ? -12.634 -2.453 20.970 1.00 69.25 100 LEU A C 1
ATOM 781 O O . LEU A 1 100 ? -12.679 -2.906 22.107 1.00 69.25 100 LEU A O 1
ATOM 785 N N . MET A 1 101 ? -13.656 -2.593 20.118 1.00 68.62 101 MET A N 1
ATOM 786 C CA . MET A 1 101 ? -14.911 -3.259 20.487 1.00 68.62 101 MET A CA 1
ATOM 787 C C . MET A 1 101 ? -14.746 -4.765 20.722 1.00 68.62 101 MET A C 1
ATOM 789 O O . MET A 1 101 ? -15.519 -5.344 21.479 1.00 68.62 101 MET A O 1
ATOM 793 N N . MET A 1 102 ? -13.739 -5.391 20.106 1.00 68.56 102 MET A N 1
ATOM 794 C CA . MET A 1 102 ? -13.419 -6.813 20.283 1.00 68.56 102 MET A CA 1
ATOM 795 C C . MET A 1 102 ? -12.244 -7.042 21.242 1.00 68.56 102 MET A C 1
ATOM 797 O O . MET A 1 102 ? -11.895 -8.190 21.506 1.00 68.56 102 MET A O 1
ATOM 801 N N . ALA A 1 103 ? -11.622 -5.979 21.762 1.00 82.00 103 ALA A N 1
ATOM 802 C CA . ALA A 1 103 ? -10.521 -6.096 22.708 1.00 82.00 103 ALA A CA 1
ATOM 803 C C . ALA A 1 103 ? -11.055 -6.593 24.069 1.00 82.00 103 ALA A C 1
ATOM 805 O O . ALA A 1 103 ? -11.861 -5.895 24.693 1.00 82.00 103 ALA A O 1
ATOM 806 N N . PRO A 1 104 ? -10.613 -7.760 24.580 1.00 81.50 104 PRO A N 1
ATOM 807 C CA . PRO A 1 104 ? -11.090 -8.295 25.860 1.00 81.50 104 PRO A CA 1
ATOM 808 C C . PRO A 1 104 ? -10.907 -7.322 27.032 1.00 81.50 104 PRO A C 1
ATOM 810 O O . PRO A 1 104 ? -11.747 -7.252 27.925 1.00 81.50 104 PRO A O 1
ATOM 813 N N . GLN A 1 105 ? -9.839 -6.522 26.999 1.00 84.44 105 GLN A N 1
ATOM 814 C CA . GLN A 1 105 ? -9.545 -5.503 28.007 1.00 84.44 105 GLN A CA 1
ATOM 815 C C . GLN A 1 105 ? -10.619 -4.407 28.034 1.00 84.44 105 GLN A C 1
ATOM 817 O O . GLN A 1 105 ? -10.985 -3.923 29.100 1.00 84.44 105 GLN A O 1
ATOM 822 N N . TRP A 1 106 ? -11.177 -4.041 26.877 1.00 86.56 106 TRP A N 1
ATOM 823 C CA . TRP A 1 106 ? -12.236 -3.034 26.795 1.00 86.56 106 TRP A CA 1
ATOM 824 C C . TRP A 1 106 ? -13.564 -3.538 27.371 1.00 86.56 106 TRP A C 1
ATOM 826 O O . TRP A 1 106 ? -14.257 -2.810 28.083 1.00 86.56 106 TRP A O 1
ATOM 836 N N . LEU A 1 107 ? -13.891 -4.810 27.123 1.00 85.50 107 LEU A N 1
ATOM 837 C CA . LEU A 1 107 ? -15.042 -5.475 27.739 1.00 85.50 107 LEU A CA 1
ATOM 838 C C . LEU A 1 107 ? -14.924 -5.506 29.270 1.00 85.50 107 LEU A C 1
ATOM 840 O O . LEU A 1 107 ? -15.897 -5.197 29.956 1.00 85.50 107 LEU A O 1
ATOM 844 N N . GLN A 1 108 ? -13.733 -5.804 29.800 1.00 90.25 108 GLN A N 1
ATOM 845 C CA . GLN A 1 108 ? -13.472 -5.797 31.245 1.00 90.25 108 GLN A CA 1
ATOM 846 C C . GLN A 1 108 ? -13.648 -4.404 31.860 1.00 90.25 108 GLN A C 1
ATOM 848 O O . GLN A 1 108 ? -14.293 -4.278 32.897 1.00 90.25 108 GLN A O 1
ATOM 853 N N . VAL A 1 109 ? -13.144 -3.353 31.204 1.00 89.75 109 VAL A N 1
ATOM 854 C CA . VAL A 1 109 ? -13.311 -1.968 31.677 1.00 89.75 109 VAL A CA 1
ATOM 855 C C . VAL A 1 109 ? -14.786 -1.565 31.710 1.00 89.75 109 VAL A C 1
ATOM 857 O O . VAL A 1 109 ? -15.236 -1.004 32.706 1.00 89.75 109 VAL A O 1
ATOM 860 N N . ARG A 1 110 ? -15.566 -1.885 30.665 1.00 88.25 110 ARG A N 1
ATOM 861 C CA . ARG A 1 110 ? -17.017 -1.622 30.656 1.00 88.25 110 ARG A CA 1
ATOM 862 C C . ARG A 1 110 ? -17.740 -2.359 31.778 1.00 88.25 110 ARG A C 1
ATOM 864 O O . ARG A 1 110 ? -18.590 -1.761 32.427 1.00 88.25 110 ARG A O 1
ATOM 871 N N . ALA A 1 111 ? -17.416 -3.632 31.995 1.00 89.31 111 ALA A N 1
ATOM 872 C CA . ALA A 1 111 ? -18.028 -4.423 33.058 1.00 89.31 111 ALA A CA 1
ATOM 873 C C . ALA A 1 111 ? -17.716 -3.838 34.443 1.00 89.31 111 ALA A C 1
ATOM 875 O O . ALA A 1 111 ? -18.640 -3.597 35.214 1.00 89.31 111 ALA A O 1
ATOM 876 N N . ALA A 1 112 ? -16.446 -3.526 34.719 1.00 92.12 112 ALA A N 1
ATOM 877 C CA . ALA A 1 112 ? -16.026 -2.924 35.983 1.00 92.12 112 ALA A CA 1
ATOM 878 C C . ALA A 1 112 ? -16.676 -1.549 36.218 1.00 92.12 112 ALA A C 1
ATOM 880 O O . ALA A 1 112 ? -17.095 -1.247 37.333 1.00 92.12 112 ALA A O 1
ATOM 881 N N . LEU A 1 113 ? -16.804 -0.731 35.166 1.00 89.81 113 LEU A N 1
ATOM 882 C CA . LEU A 1 113 ? -17.482 0.562 35.243 1.00 89.81 113 LEU A CA 1
ATOM 883 C C . LEU A 1 113 ? -18.965 0.402 35.597 1.00 89.81 113 LEU A C 1
ATOM 885 O O . LEU A 1 113 ? -19.453 1.114 36.467 1.00 89.81 113 LEU A O 1
ATOM 889 N N . PHE A 1 114 ? -19.680 -0.514 34.937 1.00 89.75 114 PHE A N 1
ATOM 890 C CA . PHE A 1 114 ? -21.098 -0.727 35.228 1.00 89.75 114 PHE A CA 1
ATOM 891 C C . PHE A 1 114 ? -21.319 -1.325 36.617 1.00 89.75 114 PHE A C 1
ATOM 893 O O . PHE A 1 114 ? -22.212 -0.854 37.309 1.00 89.75 114 PHE A O 1
ATOM 900 N N . GLN A 1 115 ? -20.469 -2.259 37.056 1.00 92.19 115 GLN A N 1
ATOM 901 C CA . GLN A 1 115 ? -20.504 -2.795 38.421 1.00 92.19 115 GLN A CA 1
ATOM 902 C C . GLN A 1 115 ? -20.312 -1.699 39.473 1.00 92.19 115 GLN A C 1
ATOM 904 O O . GLN A 1 115 ? -21.066 -1.626 40.434 1.00 92.19 115 GLN A O 1
ATOM 909 N N . ALA A 1 116 ? -19.353 -0.792 39.271 1.00 91.44 116 ALA A N 1
ATOM 910 C CA . ALA A 1 116 ? -19.125 0.325 40.189 1.00 91.44 116 ALA A CA 1
ATOM 911 C C . ALA A 1 116 ? -20.297 1.327 40.251 1.00 91.44 116 ALA A C 1
ATOM 913 O O . ALA A 1 116 ? -20.372 2.127 41.182 1.00 91.44 116 ALA A O 1
ATOM 914 N N . LEU A 1 117 ? -21.194 1.312 39.260 1.00 93.38 117 LEU A N 1
ATOM 915 C CA . LEU A 1 117 ? -22.362 2.190 39.182 1.00 93.38 117 LEU A CA 1
ATOM 916 C C . LEU A 1 117 ? -23.663 1.519 39.653 1.00 93.38 117 LEU A C 1
ATOM 918 O O . LEU A 1 117 ? -24.682 2.207 39.704 1.00 93.38 117 LEU A O 1
ATOM 922 N N . GLU A 1 118 ? -23.654 0.226 40.004 1.00 90.19 118 GLU A N 1
ATOM 923 C CA . GLU A 1 118 ? -24.862 -0.520 40.405 1.00 90.19 118 GLU A CA 1
ATOM 924 C C . GLU A 1 118 ? -25.580 0.129 41.597 1.00 90.19 118 GLU A C 1
ATOM 926 O O . GLU A 1 118 ? -26.797 0.317 41.559 1.00 90.19 118 GLU A O 1
ATOM 931 N N . ASP A 1 119 ? -24.824 0.577 42.602 1.00 93.62 119 ASP A N 1
ATOM 932 C CA . ASP A 1 119 ? -25.366 1.226 43.805 1.00 93.62 119 ASP A CA 1
ATOM 933 C C . ASP A 1 119 ? -25.771 2.700 43.580 1.00 93.62 119 ASP A C 1
ATOM 935 O O . ASP A 1 119 ? -26.298 3.365 44.477 1.00 93.62 119 ASP A O 1
ATOM 939 N N . HIS A 1 120 ? -25.544 3.239 42.376 1.00 93.50 120 HIS A N 1
ATOM 940 C CA . HIS A 1 120 ? -25.752 4.648 42.036 1.00 93.50 120 HIS A CA 1
ATOM 941 C C . HIS A 1 120 ? -26.645 4.813 40.791 1.00 93.50 120 HIS A C 1
ATOM 943 O O . HIS A 1 120 ? -26.185 5.291 39.747 1.00 93.50 120 HIS A O 1
ATOM 949 N N . PRO A 1 121 ? -27.955 4.508 40.884 1.00 89.12 121 PRO A N 1
ATOM 950 C CA . PRO A 1 121 ? -28.862 4.480 39.730 1.00 89.12 121 PRO A CA 1
ATOM 951 C C . PRO A 1 121 ? -28.980 5.829 39.003 1.00 89.12 121 PRO A C 1
ATOM 953 O O . PRO A 1 121 ? -29.055 5.868 37.778 1.00 89.12 121 PRO A O 1
ATOM 956 N N . GLN A 1 122 ? -28.917 6.946 39.734 1.00 91.25 122 GLN A N 1
ATOM 957 C CA . GLN A 1 122 ? -28.930 8.289 39.136 1.00 91.25 122 GLN A CA 1
ATOM 958 C C . GLN A 1 122 ? -27.661 8.574 38.311 1.00 91.25 122 GLN A C 1
ATOM 960 O O . GLN A 1 122 ? -27.722 9.231 37.273 1.00 91.25 122 GLN A O 1
ATOM 965 N N . ALA A 1 123 ? -26.503 8.067 38.751 1.00 91.19 123 ALA A N 1
ATOM 966 C CA . ALA A 1 123 ? -25.247 8.215 38.019 1.00 91.19 123 ALA A CA 1
ATOM 967 C C . ALA A 1 123 ? -25.233 7.332 36.764 1.00 91.19 123 ALA A C 1
ATOM 969 O O . ALA A 1 123 ? -24.780 7.775 35.708 1.00 91.19 123 ALA A O 1
ATOM 970 N N . LEU A 1 124 ? -25.786 6.118 36.856 1.00 90.81 124 LEU A N 1
ATOM 971 C CA . LEU A 1 124 ? -25.965 5.223 35.715 1.00 90.81 124 LEU A CA 1
ATOM 972 C C . LEU A 1 124 ? -26.808 5.880 34.610 1.00 90.81 124 LEU A C 1
ATOM 974 O O . LEU A 1 124 ? -26.407 5.874 33.445 1.00 90.81 124 LEU A O 1
ATOM 978 N N . GLU A 1 125 ? -27.941 6.485 34.974 1.00 91.00 125 GLU A N 1
ATOM 979 C CA . GLU A 1 125 ? -28.832 7.170 34.032 1.00 91.00 125 GLU A CA 1
ATOM 980 C C . GLU A 1 125 ? -28.138 8.359 33.350 1.00 91.00 125 GLU A C 1
ATOM 982 O O . GLU A 1 125 ? -28.182 8.491 32.123 1.00 91.00 125 GLU A O 1
ATOM 987 N N . ALA A 1 126 ? -27.415 9.178 34.120 1.00 92.06 126 ALA A N 1
ATOM 988 C CA . ALA A 1 126 ? -26.648 10.300 33.585 1.00 92.06 126 ALA A CA 1
ATOM 989 C C . ALA A 1 126 ? -25.562 9.848 32.589 1.00 92.06 126 ALA A C 1
ATOM 991 O O . ALA A 1 126 ? -25.400 10.448 31.520 1.00 92.06 126 ALA A O 1
ATOM 992 N N . VAL A 1 127 ? -24.835 8.771 32.909 1.00 89.81 127 VAL A N 1
ATOM 993 C CA . VAL A 1 127 ? -23.811 8.193 32.025 1.00 89.81 127 VAL A CA 1
ATOM 994 C C . VAL A 1 127 ? -24.446 7.631 30.752 1.00 89.81 127 VAL A C 1
ATOM 996 O O . VAL A 1 127 ? -23.975 7.937 29.654 1.00 89.81 127 VAL A O 1
ATOM 999 N N . ALA A 1 128 ? -25.532 6.864 30.868 1.00 89.06 128 ALA A N 1
ATOM 1000 C CA . ALA A 1 128 ? -26.241 6.298 29.722 1.00 89.06 128 ALA A CA 1
ATOM 1001 C C . ALA A 1 128 ? -26.760 7.394 28.777 1.00 89.06 128 ALA A C 1
ATOM 1003 O O . ALA A 1 128 ? -26.508 7.341 27.570 1.00 89.06 128 ALA A O 1
ATOM 1004 N N . GLY A 1 129 ? -27.398 8.433 29.325 1.00 91.12 129 GLY A N 1
ATOM 1005 C CA . GLY A 1 129 ? -27.870 9.579 28.549 1.00 91.12 129 GLY A CA 1
ATOM 1006 C C . GLY A 1 129 ? -26.735 10.288 27.806 1.00 91.12 129 GLY A C 1
ATOM 1007 O O . GLY A 1 129 ? -26.872 10.629 26.628 1.00 91.12 129 GLY A O 1
ATOM 1008 N N . ARG A 1 130 ? -25.571 10.451 28.450 1.00 92.50 130 ARG A N 1
ATOM 1009 C CA . ARG A 1 130 ? -24.403 11.072 27.812 1.00 92.50 130 ARG A CA 1
ATOM 1010 C C . ARG A 1 130 ? -23.824 10.219 26.682 1.00 92.50 130 ARG A C 1
ATOM 1012 O O . ARG A 1 130 ? -23.434 10.780 25.659 1.00 92.50 130 ARG A O 1
ATOM 1019 N N . LEU A 1 131 ? -23.779 8.896 26.842 1.0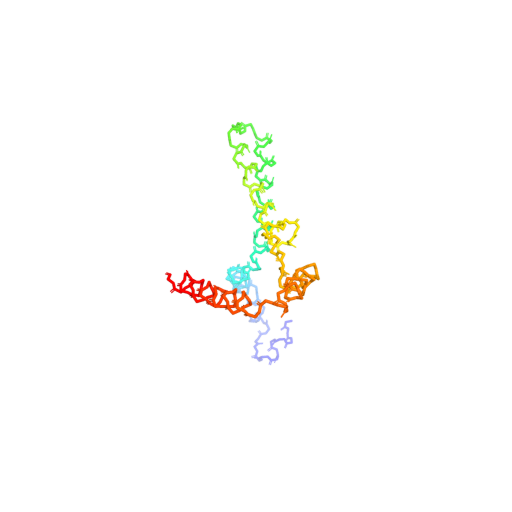0 90.56 131 LEU A N 1
ATOM 1020 C CA . LEU A 1 131 ? -23.293 7.976 25.807 1.00 90.56 131 LEU A CA 1
ATOM 1021 C C . LEU A 1 131 ? -24.186 7.997 24.559 1.00 90.56 131 LEU A C 1
ATOM 1023 O O . LEU A 1 131 ? -23.666 8.086 23.448 1.00 90.56 131 LEU A O 1
ATOM 1027 N N . VAL A 1 132 ? -25.511 8.007 24.733 1.00 90.62 132 VAL A N 1
ATOM 1028 C CA . VAL A 1 132 ? -26.469 8.119 23.617 1.00 90.62 132 VAL A CA 1
ATOM 1029 C C . VAL A 1 132 ? -26.299 9.446 22.871 1.00 90.62 132 VAL A C 1
ATOM 1031 O O . VAL A 1 132 ? -26.262 9.473 21.641 1.00 90.62 132 VAL A O 1
ATOM 1034 N N . ALA A 1 133 ? -26.136 10.554 23.600 1.00 89.69 133 ALA A N 1
ATOM 1035 C CA . ALA A 1 133 ? -25.902 11.862 22.988 1.00 89.69 133 ALA A CA 1
ATOM 1036 C C . ALA A 1 133 ? -24.607 11.894 22.150 1.00 89.69 133 ALA A C 1
ATOM 1038 O O . ALA A 1 133 ? -24.591 12.452 21.052 1.00 89.69 133 ALA A O 1
ATOM 1039 N N . LEU A 1 134 ? -23.531 11.265 22.638 1.00 90.69 134 LEU A N 1
ATOM 1040 C CA . LEU A 1 134 ? -22.264 11.154 21.908 1.00 90.69 134 LEU A CA 1
ATOM 1041 C C . LEU A 1 134 ? -22.384 10.279 20.655 1.00 90.69 134 LEU A C 1
ATOM 1043 O O . LEU A 1 134 ? -21.796 10.614 19.626 1.00 90.69 134 LEU A O 1
ATOM 1047 N N . GLU A 1 135 ? -23.148 9.187 20.712 1.00 84.62 135 GLU A N 1
ATOM 1048 C CA . GLU A 1 135 ? -23.385 8.327 19.550 1.00 84.62 135 GLU A CA 1
ATOM 1049 C C . GLU A 1 135 ? -24.142 9.076 18.444 1.00 84.62 135 GLU A C 1
ATOM 1051 O O . GLU A 1 135 ? -23.749 9.018 17.277 1.00 84.62 135 GLU A O 1
ATOM 1056 N N . ASN A 1 136 ? -25.176 9.834 18.810 1.00 85.75 136 ASN A N 1
ATOM 1057 C CA . ASN A 1 136 ? -25.948 10.632 17.858 1.00 85.75 136 ASN A CA 1
ATOM 1058 C C . ASN A 1 136 ? -25.086 11.710 17.182 1.00 85.75 136 ASN A C 1
ATOM 1060 O O . ASN A 1 136 ? -25.086 11.805 15.957 1.00 85.75 136 ASN A O 1
ATOM 1064 N N . ASN A 1 137 ? -24.272 12.438 17.953 1.00 83.56 137 ASN A N 1
ATOM 1065 C CA . ASN A 1 137 ? -23.369 13.467 17.422 1.00 83.56 137 ASN A CA 1
ATOM 1066 C C . ASN A 1 137 ? -22.302 12.875 16.475 1.00 83.56 137 ASN A C 1
ATOM 1068 O O . ASN A 1 137 ? -21.970 13.439 15.435 1.00 83.56 137 ASN A O 1
ATOM 1072 N N . SER A 1 138 ? -21.792 11.684 16.802 1.00 73.75 138 SER A N 1
ATOM 1073 C CA . SER A 1 138 ? -20.802 10.982 15.974 1.00 73.75 138 SER A CA 1
ATOM 1074 C C . SER A 1 138 ? -21.393 10.503 14.641 1.00 73.75 138 SER A C 1
ATOM 1076 O O . SER A 1 138 ? -20.703 10.495 13.625 1.00 73.75 138 SER A O 1
ATOM 1078 N N . ARG A 1 139 ? -22.678 10.119 14.616 1.00 69.00 139 ARG A N 1
ATOM 1079 C CA . ARG A 1 139 ? -23.392 9.725 13.387 1.00 69.00 139 ARG A CA 1
ATOM 1080 C C . ARG A 1 139 ? -23.691 10.908 12.464 1.00 69.00 139 ARG A C 1
ATOM 1082 O O . ARG A 1 139 ? -23.740 10.709 11.252 1.00 69.00 139 ARG A O 1
ATOM 1089 N N . GLU A 1 140 ? -23.880 12.108 13.007 1.00 67.25 140 GLU A N 1
ATOM 1090 C CA . GLU A 1 140 ? -24.057 13.336 12.219 1.00 67.25 140 GLU A CA 1
ATOM 1091 C C . GLU A 1 140 ? -22.752 13.763 11.533 1.00 67.25 140 GLU A C 1
ATOM 1093 O O . GLU A 1 140 ? -22.761 14.062 10.341 1.00 67.25 140 GLU A O 1
ATOM 1098 N N . LEU A 1 141 ? -21.616 13.671 12.232 1.00 59.41 141 LEU A N 1
ATOM 1099 C CA . LEU A 1 141 ? -20.283 13.989 11.695 1.00 59.41 141 LEU A CA 1
ATOM 1100 C C . LEU A 1 141 ? -19.820 13.080 10.542 1.00 59.41 141 LEU A C 1
ATOM 1102 O O . LEU A 1 141 ? -18.986 13.490 9.747 1.00 59.41 141 LEU A O 1
ATOM 1106 N N . VAL A 1 142 ? -20.333 11.850 10.445 1.00 58.75 142 VAL A N 1
ATOM 1107 C CA . VAL A 1 142 ? -19.976 10.892 9.375 1.00 58.75 142 VAL A CA 1
ATOM 1108 C C . VAL A 1 142 ? -20.864 11.055 8.128 1.00 58.75 142 VAL A C 1
ATOM 1110 O O . VAL A 1 142 ? -20.572 10.476 7.083 1.00 58.75 142 VAL A O 1
ATOM 1113 N N . ARG A 1 143 ? -21.962 11.818 8.218 1.00 55.31 143 ARG A N 1
ATOM 1114 C CA . ARG A 1 143 ? -22.929 12.023 7.122 1.00 55.31 143 ARG A CA 1
ATOM 1115 C C . ARG A 1 143 ? -22.796 13.369 6.396 1.00 55.31 143 ARG A C 1
ATOM 1117 O O . ARG A 1 143 ? -23.479 13.538 5.387 1.00 55.31 143 ARG A O 1
ATOM 1124 N N . GLY A 1 144 ? -21.985 14.297 6.905 1.00 46.34 144 GLY A N 1
ATOM 1125 C CA . GLY A 1 144 ? -21.616 15.555 6.236 1.00 46.34 144 GLY A CA 1
ATOM 1126 C C . GLY A 1 144 ? -20.310 15.419 5.470 1.00 46.34 144 GLY A C 1
ATOM 1127 O O . GLY A 1 144 ? -20.202 16.068 4.409 1.00 46.34 144 GLY A O 1
#

Radius of gyration: 33.97 Å; chains: 1; bounding box: 58×48×98 Å

pLDDT: mean 80.8, std 12.28, range [46.34, 93.88]